Protein AF-A0A3M6TYZ8-F1 (afdb_monomer)

Sequence (115 aa):
MNKAIPEFYMRFMVENSKDQGKLFRAAKKLLTTENKLSFLDHVDKDKLTNETAELMKFLDAMEIHVNETHSNISLGFEQRPESFYPLTKSDVCALIQKSAKKSCMLDPMPTSLVT

Radius of gyration: 25.7 Å; Cα contacts (8 Å, |Δi|>4): 14; chains: 1; bounding box: 47×59×53 Å

Structure (mmCIF, N/CA/C/O backbone):
data_AF-A0A3M6TYZ8-F1
#
_entry.id   AF-A0A3M6TYZ8-F1
#
loop_
_atom_site.group_PDB
_atom_site.id
_atom_site.type_symbol
_atom_site.label_atom_id
_atom_site.label_alt_id
_atom_site.label_comp_id
_atom_site.label_asym_id
_atom_site.label_entity_id
_atom_site.label_seq_id
_atom_site.pdbx_PDB_ins_code
_atom_site.Cartn_x
_atom_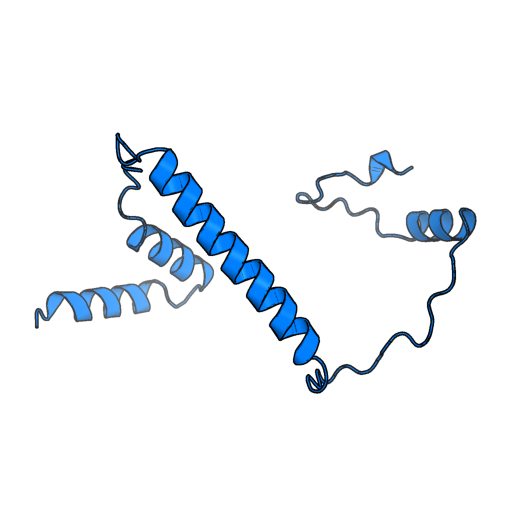site.Cartn_y
_atom_site.Cartn_z
_atom_site.occupancy
_atom_site.B_iso_or_equiv
_atom_site.auth_seq_id
_atom_site.auth_comp_id
_atom_site.auth_asym_id
_atom_site.auth_atom_id
_atom_site.pdbx_PDB_model_num
ATOM 1 N N . MET A 1 1 ? -10.746 33.005 -13.329 1.00 57.75 1 MET A N 1
ATOM 2 C CA . MET A 1 1 ? -10.605 31.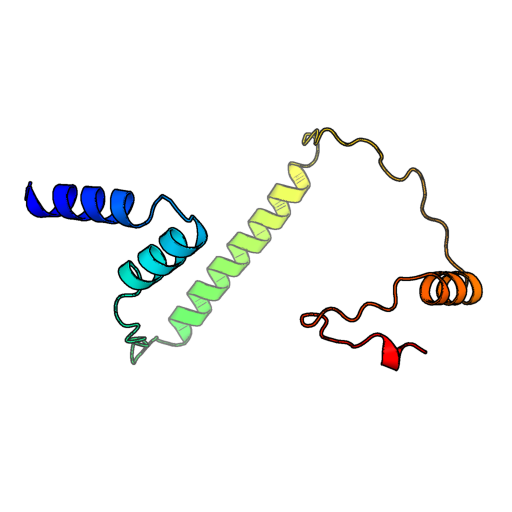674 -12.695 1.00 57.75 1 MET A CA 1
ATOM 3 C C . MET A 1 1 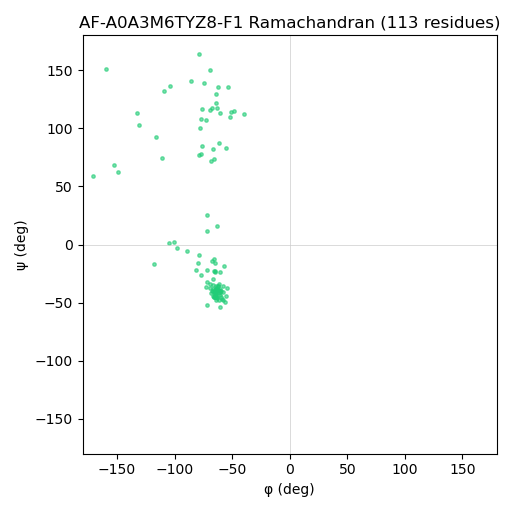? -11.955 31.301 -12.099 1.00 57.75 1 MET A C 1
ATOM 5 O O . MET A 1 1 ? -12.522 32.121 -11.386 1.00 57.75 1 MET A O 1
ATOM 9 N N . ASN A 1 2 ? -12.523 30.146 -12.451 1.00 79.06 2 ASN A N 1
ATOM 10 C CA . ASN A 1 2 ? -13.881 29.780 -12.032 1.00 79.06 2 ASN A CA 1
ATOM 11 C C . ASN A 1 2 ? -13.922 29.508 -10.523 1.00 79.06 2 ASN A C 1
ATOM 13 O O . ASN A 1 2 ? -13.307 28.556 -10.048 1.00 79.06 2 ASN A O 1
ATOM 17 N N . LYS A 1 3 ? -14.666 30.331 -9.775 1.00 83.75 3 LYS A N 1
ATOM 18 C CA . LYS A 1 3 ? -14.773 30.263 -8.305 1.00 83.75 3 LYS A CA 1
ATOM 19 C C . LYS A 1 3 ? -15.333 28.928 -7.788 1.00 83.75 3 LYS A C 1
ATOM 21 O O . LYS A 1 3 ? -15.035 28.521 -6.670 1.00 83.75 3 LYS A O 1
ATOM 26 N N . ALA A 1 4 ? -16.080 28.220 -8.632 1.00 83.31 4 ALA A N 1
ATOM 27 C CA . ALA A 1 4 ? -16.673 26.926 -8.315 1.00 83.31 4 ALA A CA 1
ATOM 28 C C . ALA A 1 4 ? -15.635 25.838 -7.983 1.00 83.31 4 ALA A C 1
ATOM 30 O O . ALA A 1 4 ? -15.891 24.989 -7.135 1.00 83.31 4 ALA A O 1
ATOM 31 N N . ILE A 1 5 ? -14.455 25.870 -8.617 1.00 84.38 5 ILE A N 1
ATOM 32 C CA . ILE A 1 5 ? -13.436 24.827 -8.435 1.00 84.38 5 ILE A CA 1
ATOM 33 C C . ILE A 1 5 ? -12.782 24.928 -7.042 1.00 84.38 5 ILE A C 1
ATOM 35 O O . ILE A 1 5 ? -12.804 23.936 -6.313 1.00 84.38 5 ILE A O 1
ATOM 39 N N . PRO A 1 6 ? -12.263 26.095 -6.604 1.00 90.06 6 PRO A N 1
ATOM 40 C CA . PRO A 1 6 ? -11.760 26.252 -5.238 1.00 90.06 6 PRO A CA 1
ATOM 41 C C . PRO A 1 6 ? -12.808 25.954 -4.159 1.00 90.06 6 PRO A C 1
ATOM 43 O O . PRO A 1 6 ? -12.496 25.299 -3.166 1.00 90.06 6 PRO A O 1
ATOM 46 N N . GLU A 1 7 ? -14.056 26.396 -4.353 1.00 94.56 7 GLU A N 1
ATOM 47 C CA . GLU A 1 7 ? -15.137 26.160 -3.386 1.00 94.56 7 GLU A CA 1
ATOM 48 C C . GLU A 1 7 ? -15.467 24.669 -3.234 1.00 94.56 7 GLU A C 1
ATOM 50 O O . GLU A 1 7 ? -15.694 24.205 -2.114 1.00 94.56 7 GLU A O 1
ATOM 55 N N . PHE A 1 8 ? -15.439 23.906 -4.330 1.00 93.31 8 PHE A N 1
ATOM 56 C CA . PHE A 1 8 ? -15.613 22.457 -4.294 1.00 93.31 8 PHE A CA 1
ATOM 57 C C . PHE A 1 8 ? -14.523 21.776 -3.460 1.00 93.31 8 PHE A C 1
ATOM 59 O O . PHE A 1 8 ? -14.841 21.051 -2.518 1.00 93.31 8 PHE A O 1
ATOM 66 N N . TYR A 1 9 ? -13.245 22.038 -3.759 1.00 92.94 9 TYR A N 1
ATOM 67 C CA . TYR A 1 9 ? -12.136 21.398 -3.045 1.00 92.94 9 TYR A CA 1
ATOM 68 C C . TYR A 1 9 ? -12.104 21.783 -1.565 1.00 92.94 9 TYR A C 1
ATOM 70 O O . TYR A 1 9 ? -11.826 20.940 -0.715 1.00 92.94 9 TYR A O 1
ATOM 78 N N . MET A 1 10 ? -12.453 23.027 -1.235 1.00 94.00 10 MET A N 1
ATOM 79 C CA . MET A 1 10 ? -12.553 23.466 0.154 1.00 94.00 10 MET A CA 1
ATOM 80 C C . MET A 1 10 ? -13.617 22.670 0.925 1.00 94.00 10 MET A C 1
ATOM 82 O O . MET A 1 10 ? -13.330 22.156 2.006 1.00 94.00 10 MET A O 1
ATOM 86 N N . ARG A 1 11 ? -14.822 22.505 0.362 1.00 94.62 11 ARG A N 1
ATOM 87 C CA . ARG A 1 11 ? -15.886 21.692 0.983 1.00 94.62 11 ARG A CA 1
ATOM 88 C C . ARG A 1 11 ? -15.491 20.222 1.076 1.00 94.62 11 ARG A C 1
ATOM 90 O O . ARG A 1 11 ? -15.601 19.627 2.144 1.00 94.62 11 ARG A O 1
ATOM 97 N N . PHE A 1 12 ? -14.935 19.676 -0.002 1.00 94.44 12 PHE A N 1
ATOM 98 C CA . PHE A 1 12 ? -14.447 18.302 -0.060 1.00 94.44 12 PHE A CA 1
ATOM 99 C C . PHE A 1 12 ? -13.431 18.002 1.053 1.00 94.44 12 PHE A C 1
ATOM 101 O O . PHE A 1 12 ? -13.530 16.974 1.725 1.00 94.44 12 PHE A O 1
ATOM 108 N N . MET A 1 13 ? -12.481 18.910 1.292 1.00 93.06 13 MET A N 1
ATOM 109 C CA . MET A 1 13 ? -11.493 18.758 2.360 1.00 93.06 13 MET A CA 1
ATOM 110 C C . MET A 1 13 ? -12.145 18.814 3.743 1.00 93.06 13 MET A C 1
ATOM 112 O O . MET A 1 13 ? -11.861 17.959 4.577 1.00 93.06 13 MET A O 1
ATOM 116 N N . VAL A 1 14 ? -13.055 19.761 3.992 1.00 95.19 14 VAL A N 1
ATOM 117 C CA . VAL A 1 14 ? -13.755 19.889 5.286 1.00 95.19 14 VAL A CA 1
ATOM 118 C C . VAL A 1 14 ? -14.609 18.655 5.608 1.00 95.19 14 VAL A C 1
ATOM 120 O O . VAL A 1 14 ? -14.628 18.195 6.749 1.00 95.19 14 VAL A O 1
ATOM 123 N N . GLU A 1 15 ? -15.285 18.077 4.616 1.00 94.75 15 GLU A N 1
ATOM 124 C CA . GLU A 1 15 ? -16.167 16.911 4.786 1.00 94.75 15 GLU A CA 1
ATOM 125 C C . GLU A 1 15 ? -15.416 15.596 5.060 1.00 94.75 15 GLU A C 1
ATOM 127 O O . GLU A 1 15 ? -15.987 14.636 5.604 1.00 94.75 15 GLU A O 1
ATOM 132 N N . ASN A 1 16 ? -14.139 15.527 4.676 1.00 94.81 16 ASN A N 1
ATOM 133 C CA . ASN A 1 16 ? -13.357 14.294 4.707 1.00 94.81 16 ASN A CA 1
ATOM 134 C C . ASN A 1 16 ? -12.133 14.343 5.637 1.00 94.81 16 ASN A C 1
ATOM 136 O O . ASN A 1 16 ? -11.648 13.283 6.015 1.00 94.81 16 ASN A O 1
ATOM 140 N N . SER A 1 17 ? -11.670 15.518 6.074 1.00 92.31 17 SER A N 1
ATOM 141 C CA . SER A 1 17 ? -10.427 15.689 6.853 1.00 92.31 17 SER A CA 1
ATOM 142 C C . SER A 1 17 ? -10.420 15.052 8.242 1.00 92.31 17 SER A C 1
ATOM 144 O O . SER A 1 17 ? -9.348 14.768 8.769 1.00 92.31 17 SER A O 1
ATOM 146 N N . LYS A 1 18 ? -11.592 14.807 8.841 1.00 94.50 18 LYS A N 1
ATOM 147 C CA . LYS A 1 18 ? -11.703 14.216 10.187 1.00 94.50 18 LYS A CA 1
ATOM 148 C C . LYS A 1 18 ? -11.199 12.770 10.265 1.00 94.50 18 LYS A C 1
ATOM 150 O O . LYS A 1 18 ? -10.860 12.311 11.348 1.00 94.50 18 LYS A O 1
ATOM 155 N N . ASP A 1 19 ? -11.172 12.057 9.139 1.00 94.94 19 ASP A N 1
AT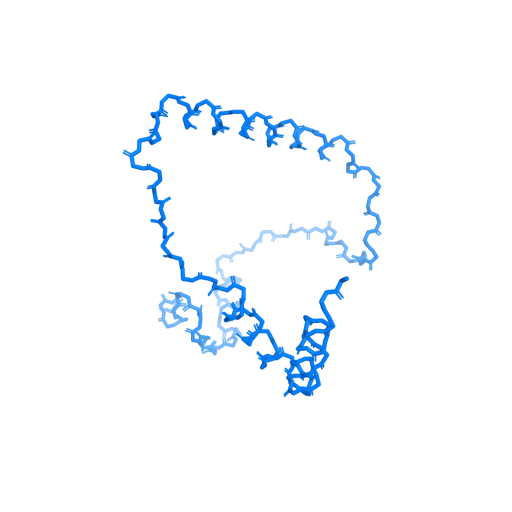OM 156 C CA . ASP A 1 19 ? -10.674 10.685 9.033 1.00 94.94 19 ASP A CA 1
ATOM 157 C C . ASP A 1 19 ? -9.746 10.598 7.817 1.00 94.94 19 ASP A C 1
ATOM 159 O O . ASP A 1 19 ? -10.176 10.709 6.667 1.00 94.94 19 ASP A O 1
ATOM 163 N N . GLN A 1 20 ? -8.458 10.377 8.073 1.00 91.50 20 GLN A N 1
ATOM 164 C CA . GLN A 1 20 ? -7.434 10.315 7.032 1.00 91.50 20 GLN A CA 1
ATOM 165 C C . GLN A 1 20 ? -7.676 9.170 6.034 1.00 91.50 20 GLN A C 1
ATOM 167 O O . GLN A 1 20 ? -7.444 9.331 4.835 1.00 91.50 20 GLN A O 1
ATOM 172 N N . GLY A 1 21 ? -8.192 8.029 6.494 1.00 92.06 21 GLY A N 1
ATOM 173 C CA . GLY A 1 21 ? -8.555 6.908 5.631 1.00 92.06 21 GLY A CA 1
ATOM 174 C C . GLY A 1 21 ? -9.769 7.226 4.756 1.00 92.06 21 GLY A C 1
ATOM 175 O O . GLY A 1 21 ? -9.805 6.848 3.582 1.00 92.06 21 GLY A O 1
ATOM 176 N N . LYS A 1 22 ? -10.755 7.953 5.294 1.00 95.38 22 LYS A N 1
ATOM 177 C CA . LYS A 1 22 ? -11.902 8.468 4.532 1.00 95.38 22 LYS A CA 1
ATOM 178 C C . LYS A 1 22 ? -11.449 9.469 3.470 1.00 95.38 22 LYS A C 1
ATOM 180 O O . LYS A 1 22 ? -11.837 9.311 2.313 1.00 95.38 22 LYS A O 1
ATOM 185 N N . LEU A 1 23 ? -10.595 10.429 3.833 1.00 95.44 23 LEU A N 1
ATOM 186 C CA . LEU A 1 23 ? -10.024 11.405 2.903 1.00 95.44 23 LEU A CA 1
ATOM 187 C C . LEU A 1 23 ? -9.258 10.723 1.776 1.00 95.44 23 LEU A C 1
ATOM 189 O O . LEU A 1 23 ? -9.509 11.014 0.611 1.00 95.44 23 LEU A O 1
ATOM 193 N N . PHE A 1 24 ? -8.392 9.766 2.105 1.00 93.44 24 PHE A N 1
ATOM 194 C CA . PHE A 1 24 ? -7.639 9.016 1.107 1.00 93.44 24 PHE A CA 1
ATOM 195 C C . PHE A 1 24 ? -8.559 8.273 0.129 1.00 93.44 24 PHE A C 1
ATOM 197 O O . PHE A 1 24 ? -8.384 8.367 -1.084 1.00 93.44 24 PHE A O 1
ATOM 204 N N . ARG A 1 25 ? -9.585 7.570 0.628 1.00 94.12 25 ARG A N 1
ATOM 205 C CA . ARG A 1 25 ? -10.544 6.851 -0.230 1.00 94.12 25 ARG A CA 1
ATOM 206 C C . ARG A 1 25 ? -11.370 7.796 -1.102 1.00 94.12 25 ARG A C 1
ATOM 208 O O . ARG A 1 25 ? -11.598 7.485 -2.269 1.00 94.12 25 ARG A O 1
ATOM 215 N N . ALA A 1 26 ? -11.818 8.925 -0.557 1.00 92.94 26 ALA A N 1
ATOM 216 C CA . ALA A 1 26 ? -12.568 9.931 -1.301 1.00 92.94 26 ALA A CA 1
ATOM 217 C C . ALA A 1 26 ? -11.698 10.581 -2.386 1.00 92.94 26 ALA A C 1
ATOM 219 O O . ALA A 1 26 ? -12.131 10.688 -3.530 1.00 92.94 26 ALA A O 1
ATOM 220 N N . ALA A 1 27 ? -10.455 10.945 -2.054 1.00 92.19 27 ALA A N 1
ATOM 221 C CA . ALA A 1 27 ? -9.505 11.532 -2.994 1.00 92.19 27 ALA A CA 1
ATOM 222 C C . ALA A 1 27 ? -9.141 10.535 -4.095 1.00 92.19 27 ALA A C 1
ATOM 224 O O . ALA A 1 27 ? -9.161 10.882 -5.270 1.00 92.19 27 ALA A O 1
ATOM 225 N N . LYS A 1 28 ? -8.910 9.266 -3.738 1.00 89.50 28 LYS A N 1
ATOM 226 C CA . LYS A 1 28 ? -8.699 8.193 -4.711 1.00 89.50 28 LYS A CA 1
ATOM 227 C C . LYS A 1 28 ? -9.876 8.092 -5.676 1.00 89.50 28 LYS A C 1
ATOM 229 O O . LYS A 1 28 ? -9.652 8.095 -6.876 1.00 89.50 28 LYS A O 1
ATOM 234 N N . LYS A 1 29 ? -11.120 8.054 -5.184 1.00 89.81 29 LYS A N 1
ATOM 235 C CA . LYS A 1 29 ? -12.316 8.023 -6.046 1.00 89.81 29 LYS A CA 1
ATOM 236 C C . LYS A 1 29 ? -12.424 9.257 -6.946 1.00 89.81 29 LYS A C 1
ATOM 238 O O . LYS A 1 29 ? -12.767 9.103 -8.106 1.00 89.81 29 LYS A O 1
ATOM 243 N N . LEU A 1 30 ? -12.102 10.443 -6.429 1.00 88.19 30 LEU A N 1
ATOM 244 C CA . LEU A 1 30 ? -12.116 11.698 -7.187 1.00 88.19 30 LEU A CA 1
ATOM 245 C C . LEU A 1 30 ? -11.072 11.715 -8.315 1.00 88.19 30 LEU A C 1
ATOM 247 O O . LEU A 1 30 ? -11.343 12.223 -9.396 1.00 88.19 30 LEU A O 1
ATOM 251 N N . LEU A 1 31 ? -9.885 11.158 -8.059 1.00 84.44 31 LEU A N 1
ATOM 252 C CA . LEU A 1 31 ? -8.785 11.069 -9.024 1.00 84.44 31 LEU A CA 1
ATOM 253 C C . LEU A 1 31 ? -8.941 9.901 -9.998 1.00 84.44 31 LEU A C 1
ATOM 255 O O . LEU A 1 31 ? -8.370 9.925 -11.087 1.00 84.44 31 LEU A O 1
ATOM 259 N N . THR A 1 32 ? -9.717 8.885 -9.620 1.00 79.19 32 THR A N 1
ATOM 260 C CA . THR A 1 32 ? -10.061 7.784 -10.517 1.00 79.19 32 THR A CA 1
ATOM 261 C C . THR A 1 32 ? -11.146 8.281 -11.467 1.00 79.19 32 THR A C 1
ATOM 263 O O . THR A 1 32 ? -12.327 7.987 -11.309 1.00 79.19 32 THR A O 1
ATOM 266 N N . THR A 1 33 ? -10.731 9.054 -12.469 1.00 60.34 33 THR A N 1
ATOM 267 C CA . THR A 1 33 ? -11.471 9.128 -13.734 1.00 60.34 33 THR A CA 1
ATOM 268 C C . THR A 1 33 ? -11.616 7.688 -14.208 1.00 60.34 33 THR A C 1
ATOM 270 O O . THR A 1 33 ? -10.647 6.942 -14.052 1.00 60.34 33 THR A O 1
ATOM 273 N N . GLU A 1 34 ? -12.799 7.266 -14.676 1.00 59.41 34 GLU A N 1
ATOM 274 C CA . GLU A 1 34 ? -13.006 5.904 -15.178 1.00 59.41 34 GLU A CA 1
ATOM 275 C C . GLU A 1 34 ? -11.772 5.498 -15.973 1.00 59.41 34 GLU A C 1
ATOM 277 O O . GLU A 1 34 ? -11.462 6.116 -16.993 1.00 59.41 34 GLU A O 1
ATOM 282 N N . ASN A 1 35 ? -11.021 4.524 -15.451 1.00 56.09 35 ASN A N 1
ATOM 283 C CA . ASN A 1 35 ? -9.913 3.920 -16.161 1.00 56.09 35 ASN A CA 1
ATOM 284 C C . ASN A 1 35 ? -10.541 3.138 -17.312 1.00 56.09 35 ASN A C 1
ATOM 286 O O . ASN A 1 35 ? -10.556 1.908 -17.321 1.00 56.09 35 ASN A O 1
ATOM 290 N N . LYS A 1 36 ? -11.045 3.852 -18.319 1.00 50.66 36 LYS A N 1
ATOM 291 C CA . LYS A 1 36 ? -10.911 3.408 -19.682 1.00 50.66 36 LYS A CA 1
ATOM 292 C C . LYS A 1 36 ? -9.404 3.377 -19.863 1.00 50.66 36 LYS A C 1
ATOM 294 O O . LYS A 1 36 ? -8.783 4.379 -20.198 1.00 50.66 36 LYS A O 1
ATOM 299 N N . LEU A 1 37 ? -8.814 2.236 -19.504 1.00 49.16 37 LEU A N 1
ATOM 300 C CA . LEU A 1 37 ? -7.533 1.805 -20.018 1.00 49.16 37 LEU A CA 1
ATOM 301 C C . LEU A 1 37 ? -7.733 1.810 -21.529 1.00 49.16 37 LEU A C 1
ATOM 303 O O . LEU A 1 37 ? -8.100 0.805 -22.129 1.00 49.16 37 LEU A O 1
ATOM 307 N N . SER A 1 38 ? -7.591 2.982 -22.141 1.00 52.19 38 SER A N 1
ATOM 308 C CA . SER A 1 38 ? -7.272 3.085 -23.541 1.00 52.19 38 SER A CA 1
ATOM 309 C C . SER A 1 38 ? -5.865 2.529 -23.607 1.00 52.19 38 SER A C 1
ATOM 311 O O . SER A 1 38 ? -4.881 3.267 -23.544 1.00 52.19 38 SER A O 1
ATOM 313 N N . PHE A 1 39 ? -5.769 1.201 -23.655 1.00 48.34 39 PHE A N 1
ATOM 314 C CA . PHE A 1 39 ? -4.677 0.601 -24.380 1.00 48.34 39 PHE A CA 1
ATOM 315 C C . PHE A 1 39 ? -4.688 1.336 -25.715 1.00 48.34 39 PHE A C 1
ATOM 317 O O . PHE A 1 39 ? -5.705 1.363 -26.408 1.00 48.34 39 PHE A O 1
ATOM 324 N N . LEU A 1 40 ? -3.623 2.090 -25.979 1.00 51.66 40 LEU A N 1
ATOM 325 C CA . LEU A 1 40 ? -3.388 2.638 -27.301 1.00 51.66 40 LEU A CA 1
ATOM 326 C C . LEU A 1 40 ? -3.501 1.430 -28.231 1.00 51.66 40 LEU A C 1
ATOM 328 O O . LEU A 1 40 ? -2.659 0.538 -28.153 1.00 51.66 40 LEU A O 1
ATOM 332 N N . ASP A 1 41 ? -4.562 1.369 -29.040 1.00 52.78 41 ASP A N 1
ATOM 333 C CA . ASP A 1 41 ? -4.926 0.217 -29.890 1.00 52.78 41 ASP A CA 1
ATOM 334 C C . ASP A 1 41 ? -3.874 -0.096 -30.982 1.00 52.78 41 ASP A C 1
ATOM 336 O O . ASP A 1 41 ? -4.133 -0.787 -31.959 1.00 52.78 41 ASP A O 1
ATOM 340 N N . HIS A 1 42 ? -2.671 0.452 -30.845 1.00 57.62 42 HIS A N 1
ATOM 341 C CA . HIS A 1 42 ? -1.542 0.368 -31.751 1.00 57.62 42 HIS A CA 1
ATOM 342 C C . HIS A 1 42 ? -0.305 0.972 -31.061 1.00 57.62 42 HIS A C 1
ATOM 344 O O . HIS A 1 42 ? 0.278 1.947 -31.533 1.00 57.62 42 HIS A O 1
ATOM 350 N N . VAL A 1 43 ? 0.113 0.436 -29.908 1.00 58.00 43 VAL A N 1
ATOM 351 C CA . VAL A 1 43 ? 1.497 0.687 -29.481 1.00 58.00 43 VAL A CA 1
ATOM 352 C C . VAL A 1 43 ? 2.390 -0.139 -30.395 1.00 58.00 43 VAL A C 1
ATOM 354 O O . VAL A 1 43 ? 2.410 -1.367 -30.312 1.00 58.00 43 VAL A O 1
ATOM 357 N N . ASP A 1 44 ? 3.073 0.550 -31.305 1.00 68.50 44 ASP A N 1
ATOM 358 C CA . ASP A 1 44 ? 4.130 -0.017 -32.129 1.00 68.50 44 ASP A CA 1
ATOM 359 C C . ASP A 1 44 ? 5.124 -0.742 -31.211 1.00 68.50 44 ASP A C 1
ATOM 361 O O . ASP A 1 44 ? 5.723 -0.129 -30.319 1.00 68.50 44 ASP A O 1
ATOM 365 N N . LYS A 1 45 ? 5.208 -2.070 -31.347 1.00 67.81 45 LYS A N 1
ATOM 366 C CA . LYS A 1 45 ? 5.923 -2.933 -30.392 1.00 67.81 45 LYS A CA 1
ATOM 367 C C . LYS A 1 45 ? 7.381 -2.505 -30.267 1.00 67.81 45 LYS A C 1
ATOM 369 O O . LYS A 1 45 ? 7.915 -2.490 -29.163 1.00 67.81 45 LYS A O 1
ATOM 374 N N . ASP A 1 46 ? 7.962 -2.057 -31.372 1.00 73.31 46 ASP A N 1
ATOM 375 C CA . ASP A 1 46 ? 9.349 -1.614 -31.439 1.00 73.31 46 ASP A CA 1
ATOM 376 C C . ASP A 1 46 ? 9.565 -0.296 -30.680 1.00 73.31 46 ASP A C 1
ATOM 378 O O . ASP A 1 46 ? 10.587 -0.110 -30.016 1.00 73.31 46 ASP A O 1
ATOM 382 N N . LYS A 1 47 ? 8.566 0.598 -30.684 1.00 71.50 47 LYS A N 1
ATOM 383 C CA . LYS A 1 47 ? 8.595 1.844 -29.906 1.00 71.50 47 LYS A CA 1
ATOM 384 C C . LYS A 1 47 ? 8.524 1.564 -28.407 1.00 71.50 47 LYS A C 1
ATOM 386 O O . LYS A 1 47 ? 9.290 2.151 -27.649 1.00 71.50 47 LYS A O 1
ATOM 391 N N . LEU A 1 48 ? 7.671 0.627 -27.985 1.00 71.44 48 LEU A N 1
ATOM 392 C CA . LEU A 1 48 ? 7.581 0.219 -26.580 1.00 71.44 48 LEU A CA 1
ATOM 393 C C . LEU A 1 48 ? 8.868 -0.458 -26.102 1.00 71.44 48 LEU A C 1
ATOM 395 O O . LEU A 1 48 ? 9.357 -0.155 -25.014 1.00 71.44 48 LEU A O 1
ATOM 399 N N . THR A 1 49 ? 9.434 -1.358 -26.908 1.00 71.06 49 THR A N 1
ATOM 400 C CA . THR A 1 49 ? 10.692 -2.034 -26.573 1.00 71.06 49 THR A CA 1
ATOM 401 C C . THR A 1 49 ? 11.839 -1.035 -26.439 1.00 71.06 49 THR A C 1
ATOM 403 O O . THR A 1 49 ? 12.598 -1.125 -25.475 1.00 71.06 49 THR A O 1
ATOM 406 N N . ASN A 1 50 ? 11.925 -0.037 -27.323 1.00 73.44 50 ASN A N 1
ATOM 407 C CA . ASN A 1 50 ? 12.941 1.012 -27.223 1.00 73.44 50 ASN A CA 1
ATOM 408 C C . ASN A 1 50 ? 12.752 1.917 -25.999 1.00 73.44 50 ASN A C 1
ATOM 410 O O . ASN A 1 50 ? 13.721 2.185 -25.295 1.00 73.44 50 ASN A O 1
ATOM 414 N N . GLU A 1 51 ? 11.525 2.351 -25.699 1.00 73.50 51 GLU A N 1
ATOM 415 C CA . GLU A 1 51 ? 11.247 3.165 -24.504 1.00 73.50 51 GLU A CA 1
ATOM 416 C C . GLU A 1 51 ? 11.565 2.398 -23.212 1.00 73.50 51 GLU A C 1
ATOM 418 O O . GLU A 1 51 ? 12.149 2.948 -22.279 1.00 73.50 51 GLU A O 1
ATOM 423 N N . THR A 1 52 ? 11.251 1.101 -23.181 1.00 71.81 52 THR A N 1
ATOM 424 C CA . THR A 1 52 ? 11.569 0.234 -22.039 1.00 71.81 52 THR A CA 1
ATOM 425 C C . THR A 1 52 ? 13.080 0.038 -21.897 1.00 71.81 52 THR A C 1
ATOM 427 O O . THR A 1 52 ? 13.598 0.077 -20.784 1.00 71.81 52 THR A O 1
ATOM 430 N N . ALA A 1 53 ? 13.808 -0.127 -23.005 1.00 73.00 53 ALA A N 1
ATOM 431 C CA . ALA A 1 53 ? 15.264 -0.251 -22.990 1.00 73.00 53 ALA A CA 1
ATOM 432 C C . ALA A 1 53 ? 15.953 1.037 -22.509 1.00 73.00 53 ALA A C 1
ATOM 434 O O . ALA A 1 53 ? 16.902 0.963 -21.735 1.00 73.00 53 ALA A O 1
ATOM 435 N N . GLU A 1 54 ? 15.468 2.213 -22.913 1.00 75.50 54 GLU A N 1
ATOM 436 C CA . GLU A 1 54 ? 15.972 3.502 -22.415 1.00 75.50 54 GLU A CA 1
ATOM 437 C C . GLU A 1 54 ? 15.728 3.678 -20.911 1.00 75.50 54 GLU A C 1
ATOM 439 O O . GLU A 1 54 ? 16.612 4.133 -20.185 1.00 75.50 54 GLU A O 1
ATOM 444 N N . LEU A 1 55 ? 14.568 3.247 -20.411 1.00 71.81 55 LEU A N 1
ATOM 445 C CA . LEU A 1 55 ? 14.273 3.295 -18.980 1.00 71.81 55 LEU A CA 1
ATOM 446 C C . LEU A 1 55 ? 15.168 2.343 -18.172 1.00 71.81 55 LEU A C 1
ATOM 448 O O . LEU A 1 55 ? 15.636 2.714 -17.097 1.00 71.81 55 LEU A O 1
ATOM 452 N N . MET A 1 56 ? 15.469 1.155 -18.705 1.00 74.69 56 MET A N 1
ATOM 453 C CA . MET A 1 56 ? 16.423 0.228 -18.084 1.00 74.69 56 MET A CA 1
ATOM 454 C C . MET A 1 56 ? 17.844 0.803 -18.055 1.00 74.69 56 MET A C 1
ATOM 456 O O . MET A 1 56 ? 18.487 0.753 -17.014 1.00 74.69 56 MET A O 1
ATOM 460 N N . LYS A 1 57 ? 18.304 1.456 -19.133 1.00 74.44 57 LYS A N 1
ATOM 461 C CA . LYS A 1 57 ? 19.608 2.150 -19.143 1.00 74.44 57 LYS A CA 1
ATOM 462 C C . LYS A 1 57 ? 19.686 3.257 -18.091 1.00 74.44 57 LYS A C 1
ATOM 464 O O . LYS A 1 57 ? 20.735 3.458 -17.487 1.00 74.44 57 LYS A O 1
ATOM 469 N N . PHE A 1 58 ? 18.591 3.987 -17.878 1.00 69.62 58 PHE A N 1
ATOM 470 C CA . PHE A 1 58 ? 18.522 5.010 -16.837 1.00 69.62 58 PHE A CA 1
ATOM 471 C C . PHE A 1 58 ? 18.603 4.403 -15.427 1.00 69.62 58 PHE A C 1
ATOM 473 O O . PHE A 1 58 ? 19.285 4.956 -14.565 1.00 69.62 58 PHE A O 1
ATOM 480 N N . LEU A 1 59 ? 17.951 3.259 -15.195 1.00 70.50 59 LEU A N 1
ATOM 481 C CA . LEU A 1 59 ? 18.043 2.527 -13.928 1.00 70.50 59 LEU A CA 1
ATOM 482 C C . LEU A 1 59 ? 19.460 1.992 -13.680 1.00 70.50 59 LEU A C 1
ATOM 484 O O . LEU A 1 59 ? 19.988 2.219 -12.593 1.00 70.50 59 LEU A O 1
ATOM 488 N N . ASP A 1 60 ? 20.102 1.396 -14.689 1.00 68.69 60 ASP A N 1
ATOM 489 C CA . ASP A 1 60 ? 21.493 0.927 -14.600 1.00 68.69 60 ASP A CA 1
ATOM 490 C C . ASP A 1 60 ? 22.458 2.092 -14.301 1.00 68.69 60 ASP A C 1
ATOM 492 O O . ASP A 1 60 ? 23.354 1.983 -13.464 1.00 68.69 60 ASP A O 1
ATOM 496 N N . ALA A 1 61 ? 22.254 3.254 -14.932 1.00 67.75 61 ALA A N 1
ATOM 497 C CA . ALA A 1 61 ? 23.054 4.452 -14.673 1.00 67.75 61 ALA A CA 1
ATOM 498 C C . ALA A 1 61 ? 22.844 5.016 -13.255 1.00 67.75 61 ALA A C 1
ATOM 500 O O . ALA A 1 61 ? 23.783 5.515 -12.633 1.00 67.75 61 ALA A O 1
ATOM 501 N N . MET A 1 62 ? 21.624 4.927 -12.722 1.00 62.59 62 MET A N 1
ATOM 502 C CA . MET A 1 62 ? 21.317 5.346 -11.355 1.00 62.59 62 MET A CA 1
ATOM 503 C C . MET A 1 62 ? 21.890 4.372 -10.316 1.00 62.59 62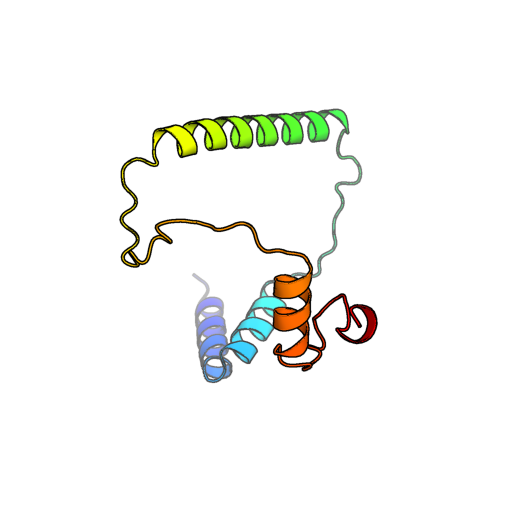 MET A C 1
ATOM 505 O O . MET A 1 62 ? 22.381 4.824 -9.285 1.00 62.59 62 MET A O 1
ATOM 509 N N . GLU A 1 63 ? 21.890 3.064 -10.589 1.00 58.84 63 GLU A N 1
ATOM 510 C CA . GLU A 1 63 ? 22.538 2.051 -9.742 1.0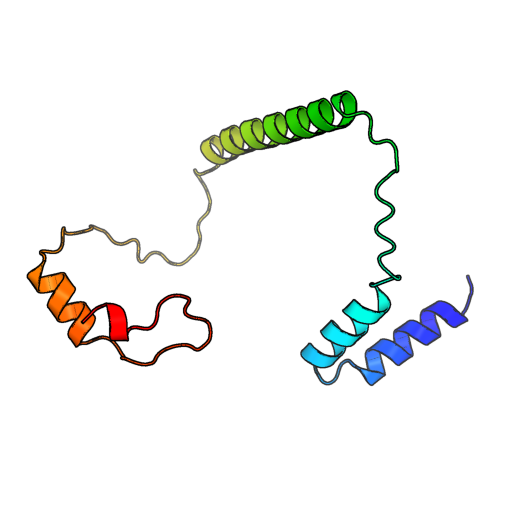0 58.84 63 GLU A CA 1
ATOM 511 C C . GLU A 1 63 ? 24.047 2.317 -9.603 1.00 58.84 63 GLU A C 1
ATOM 513 O O . GLU A 1 63 ? 24.589 2.265 -8.497 1.00 58.84 63 GL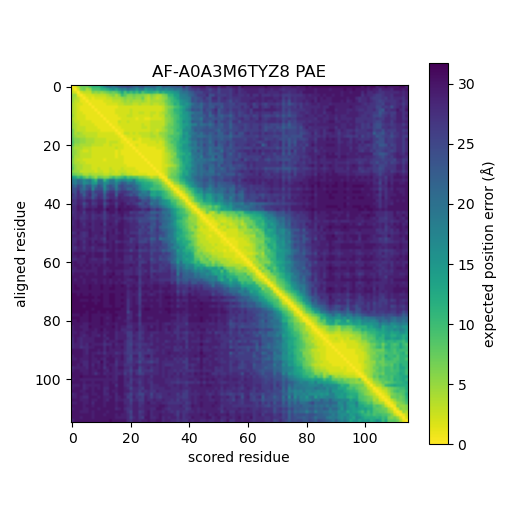U A O 1
ATOM 518 N N . ILE A 1 64 ? 24.705 2.731 -10.691 1.00 55.97 64 ILE A N 1
ATOM 519 C CA . ILE A 1 64 ? 26.113 3.159 -10.677 1.00 55.97 64 ILE A CA 1
ATOM 520 C C . ILE A 1 64 ? 26.306 4.408 -9.799 1.00 55.97 64 ILE A C 1
ATOM 522 O O . ILE A 1 64 ? 27.214 4.446 -8.967 1.00 55.97 64 ILE A O 1
ATOM 526 N N . HIS A 1 65 ? 25.433 5.413 -9.917 1.00 52.88 65 HIS A N 1
ATOM 527 C CA . HIS A 1 65 ? 25.580 6.673 -9.180 1.00 52.88 65 HIS A CA 1
ATOM 528 C C . HIS A 1 65 ? 25.281 6.538 -7.677 1.00 52.88 65 HIS A C 1
ATOM 530 O O . HIS A 1 65 ? 25.899 7.195 -6.836 1.00 52.88 65 HIS A O 1
ATOM 536 N N . VAL A 1 66 ? 24.361 5.645 -7.311 1.00 54.66 66 VAL A N 1
ATOM 537 C CA . VAL A 1 66 ? 24.053 5.324 -5.913 1.00 54.66 66 VAL A CA 1
ATOM 538 C C . VAL A 1 66 ? 25.264 4.667 -5.238 1.00 54.66 66 VAL A C 1
ATOM 540 O O . VAL A 1 66 ? 25.630 5.065 -4.131 1.00 54.66 66 VAL A O 1
ATOM 543 N N . ASN A 1 67 ? 25.974 3.771 -5.932 1.00 50.88 67 ASN A N 1
ATOM 544 C CA . ASN A 1 67 ? 27.171 3.118 -5.395 1.00 50.88 67 ASN A CA 1
ATOM 545 C C . ASN A 1 67 ? 28.357 4.084 -5.179 1.00 50.88 67 ASN A C 1
ATOM 547 O O . ASN A 1 67 ? 29.145 3.891 -4.254 1.00 50.88 67 ASN A O 1
ATOM 551 N N . GLU A 1 68 ? 28.463 5.155 -5.973 1.00 52.22 68 GLU A N 1
ATOM 552 C CA . GLU A 1 68 ? 29.482 6.206 -5.800 1.00 52.22 68 GLU A CA 1
ATOM 553 C C . GLU A 1 68 ? 29.163 7.181 -4.646 1.00 52.22 68 GLU A C 1
ATOM 555 O O . GLU A 1 68 ? 30.071 7.742 -4.030 1.00 52.22 68 GLU A O 1
ATOM 560 N N . THR A 1 69 ? 27.883 7.360 -4.297 1.00 49.66 69 THR A N 1
ATOM 561 C CA . THR A 1 69 ? 27.433 8.409 -3.354 1.00 49.66 69 THR A CA 1
ATOM 562 C C . THR A 1 69 ? 27.229 7.905 -1.912 1.00 49.66 69 THR A C 1
ATOM 564 O O . THR A 1 69 ? 26.970 8.688 -0.996 1.00 49.66 69 THR A O 1
ATOM 567 N N . HIS A 1 70 ? 27.398 6.606 -1.646 1.00 49.22 70 HIS A N 1
ATOM 568 C CA . HIS A 1 70 ? 27.149 6.007 -0.325 1.00 49.22 70 HIS A CA 1
ATOM 569 C C . HIS A 1 70 ? 28.169 6.335 0.782 1.00 49.22 70 HIS A C 1
ATOM 571 O O . HIS A 1 70 ? 28.105 5.755 1.865 1.00 49.22 70 HIS A O 1
ATOM 577 N N . SER A 1 71 ? 29.068 7.300 0.592 1.00 52.94 71 SER A N 1
ATOM 578 C CA . SER A 1 71 ? 29.993 7.705 1.656 1.00 52.94 71 SER A CA 1
ATOM 579 C C . SER A 1 71 ? 29.383 8.627 2.725 1.00 52.94 71 SER A C 1
ATOM 581 O O . SER A 1 71 ? 30.033 8.818 3.746 1.00 52.94 71 SER A O 1
ATOM 583 N N . ASN A 1 72 ? 28.160 9.169 2.578 1.00 52.59 72 ASN A N 1
ATOM 584 C CA . ASN A 1 72 ? 27.612 10.118 3.569 1.00 52.59 72 ASN A CA 1
ATOM 585 C C . ASN A 1 72 ? 26.077 10.098 3.737 1.00 52.59 72 ASN A C 1
ATOM 587 O O . ASN A 1 72 ? 25.412 11.113 3.539 1.00 52.59 72 ASN A O 1
ATOM 591 N N . ILE A 1 73 ? 25.490 8.980 4.176 1.00 47.66 73 ILE A N 1
ATOM 592 C CA . ILE A 1 73 ? 24.149 9.008 4.793 1.00 47.66 73 ILE A CA 1
ATOM 593 C C . ILE A 1 73 ? 24.288 8.564 6.249 1.00 47.66 73 ILE A C 1
ATOM 595 O O . ILE A 1 73 ? 24.247 7.378 6.563 1.00 47.66 73 ILE A O 1
ATOM 599 N N . SER A 1 74 ? 24.461 9.538 7.147 1.00 51.84 74 SER A N 1
ATOM 600 C CA . SER A 1 74 ? 24.323 9.326 8.590 1.00 51.84 74 SER A CA 1
ATOM 601 C C . SER A 1 74 ? 22.831 9.244 8.926 1.00 51.84 74 SER A C 1
ATOM 603 O O . SER A 1 74 ? 22.174 10.234 9.243 1.00 51.84 74 SER A O 1
ATOM 605 N N . LEU A 1 75 ? 22.270 8.045 8.778 1.00 50.62 75 LEU A N 1
ATOM 606 C CA . LEU A 1 75 ? 21.003 7.675 9.397 1.00 50.62 75 LEU A CA 1
ATOM 607 C C . LEU A 1 75 ? 21.298 7.384 10.869 1.00 50.62 75 LEU A C 1
ATOM 609 O O . LEU A 1 75 ? 21.943 6.391 11.194 1.00 50.62 75 LEU A O 1
ATOM 613 N N . GLY A 1 76 ? 20.857 8.283 11.749 1.00 53.09 76 GLY A N 1
ATOM 614 C CA . GLY A 1 76 ? 21.028 8.197 13.198 1.00 53.09 76 GLY A CA 1
ATOM 615 C C . GLY A 1 76 ? 20.271 7.029 13.831 1.00 53.09 76 GLY A C 1
ATOM 616 O O . GLY A 1 76 ? 19.272 7.248 14.501 1.00 53.09 76 GLY A O 1
ATOM 617 N N . PHE A 1 77 ? 20.772 5.812 13.624 1.00 52.28 77 PHE A N 1
ATOM 618 C CA . PHE A 1 77 ? 20.506 4.595 14.391 1.00 52.28 77 PHE A CA 1
ATOM 619 C C . PHE A 1 77 ? 21.726 3.670 14.261 1.00 52.28 77 PHE A C 1
ATOM 621 O O . PHE A 1 77 ? 21.670 2.617 13.630 1.00 52.28 77 PHE A O 1
ATOM 628 N N . GLU A 1 78 ? 22.859 4.053 14.851 1.00 57.56 78 GLU A N 1
ATOM 629 C CA . GLU A 1 78 ? 23.990 3.132 15.000 1.00 57.56 78 GLU A CA 1
ATOM 630 C C . GLU A 1 78 ? 23.751 2.182 16.183 1.00 57.56 78 GLU A C 1
ATOM 632 O O . GLU A 1 78 ? 24.326 2.306 17.257 1.00 57.56 78 GLU A O 1
ATOM 637 N N . GLN A 1 79 ? 22.897 1.185 15.973 1.00 61.69 79 GLN A N 1
ATOM 638 C CA . GLN A 1 79 ? 23.245 -0.162 16.417 1.00 61.69 79 GLN A CA 1
ATOM 639 C C . GLN A 1 79 ? 23.485 -0.972 15.158 1.00 61.69 79 GLN A C 1
ATOM 641 O O . GLN A 1 79 ? 22.655 -1.759 14.708 1.00 61.69 79 GLN A O 1
ATOM 646 N N . ARG A 1 80 ? 24.634 -0.703 14.538 1.00 63.50 80 ARG A N 1
ATOM 647 C CA . ARG A 1 80 ? 25.149 -1.566 13.490 1.00 63.50 80 ARG A CA 1
ATOM 648 C C . ARG A 1 80 ? 25.439 -2.918 14.151 1.00 63.50 80 ARG A C 1
ATOM 650 O O . ARG A 1 80 ? 26.202 -2.937 15.114 1.00 63.50 80 ARG A O 1
ATOM 657 N N . PRO A 1 81 ? 24.845 -4.033 13.698 1.00 65.06 81 PRO A N 1
ATOM 658 C CA . PRO A 1 81 ? 25.230 -5.339 14.210 1.00 65.06 81 PRO A CA 1
ATOM 659 C C . PRO A 1 81 ? 26.717 -5.545 13.902 1.00 65.06 81 PRO A C 1
ATOM 661 O O . PRO A 1 81 ? 27.117 -5.597 12.740 1.00 65.06 81 PRO A O 1
ATOM 664 N N . GLU A 1 82 ? 27.540 -5.591 14.952 1.00 75.62 82 GLU A N 1
ATOM 665 C CA . GLU A 1 82 ? 29.003 -5.685 14.843 1.00 75.62 82 GLU A CA 1
ATOM 666 C C . GLU A 1 82 ? 29.446 -7.010 14.207 1.00 75.62 82 GLU A C 1
ATOM 668 O O . GLU A 1 82 ? 30.530 -7.105 13.636 1.00 75.62 82 GLU A O 1
ATOM 673 N N . SER A 1 83 ? 28.603 -8.042 14.284 1.00 80.88 83 SER A N 1
ATOM 674 C CA . SER A 1 83 ? 28.862 -9.354 13.700 1.00 80.88 83 SER A CA 1
ATOM 675 C C . SER A 1 83 ? 27.571 -10.149 13.509 1.00 80.88 83 SER A C 1
ATOM 677 O O . SER A 1 83 ? 26.602 -9.995 14.255 1.00 80.88 83 SER A O 1
ATOM 679 N N . PHE A 1 84 ? 27.575 -11.026 12.507 1.00 82.19 84 PHE A N 1
ATOM 680 C CA . PHE A 1 84 ? 26.572 -12.071 12.337 1.00 82.19 84 PHE A CA 1
ATOM 681 C C . PHE A 1 84 ? 27.226 -13.415 12.633 1.00 82.19 84 PHE A C 1
ATOM 683 O O . PHE A 1 84 ? 28.297 -13.715 12.106 1.00 82.19 84 PHE A O 1
ATOM 690 N N . TYR A 1 85 ? 26.567 -14.229 13.453 1.00 86.00 85 TYR A N 1
ATOM 691 C CA . TYR A 1 85 ? 27.002 -15.590 13.738 1.00 86.00 85 TYR A CA 1
ATOM 692 C C . TYR A 1 85 ? 26.121 -16.579 12.972 1.00 86.00 85 TYR A C 1
ATOM 694 O O . TYR A 1 85 ? 24.899 -16.398 12.937 1.00 86.00 85 TYR A O 1
ATOM 702 N N . PRO A 1 86 ? 26.703 -17.620 12.353 1.00 88.44 86 PRO A N 1
ATOM 703 C CA . PRO A 1 86 ? 25.917 -18.662 11.715 1.00 88.44 86 PRO A CA 1
ATOM 704 C C . PRO A 1 86 ? 25.087 -19.398 12.771 1.00 88.44 86 PRO A C 1
ATOM 706 O O . PRO A 1 86 ? 25.612 -19.837 13.793 1.00 88.44 86 PRO A O 1
ATOM 709 N N . LEU A 1 87 ? 23.789 -19.539 12.513 1.00 90.38 87 LEU A N 1
ATOM 710 C CA . LEU A 1 87 ? 22.893 -20.322 13.359 1.00 90.38 87 LEU A CA 1
ATOM 711 C C . LEU A 1 87 ? 22.936 -21.793 12.950 1.00 90.38 87 LEU A C 1
ATOM 713 O O . LEU A 1 87 ? 22.946 -22.121 11.761 1.00 90.38 87 LEU A O 1
ATOM 717 N N . THR A 1 88 ? 22.909 -22.693 13.931 1.00 92.62 88 THR A N 1
ATOM 718 C CA . THR A 1 88 ? 22.716 -24.120 13.662 1.00 92.62 88 THR A CA 1
ATOM 719 C C . THR A 1 88 ? 21.241 -24.424 13.398 1.00 92.62 88 THR A C 1
ATOM 721 O O . THR A 1 88 ? 20.343 -23.659 13.757 1.00 92.62 88 THR A O 1
ATOM 724 N N . LYS A 1 89 ? 20.954 -25.599 12.822 1.00 91.81 89 LYS A N 1
ATOM 725 C CA . LYS A 1 89 ? 19.571 -26.074 12.643 1.00 91.81 89 LYS A CA 1
ATOM 726 C C . LYS A 1 89 ? 18.795 -26.098 13.969 1.00 91.81 89 LYS A C 1
ATOM 728 O O . LYS A 1 89 ? 17.617 -25.758 13.990 1.00 91.81 89 LYS A O 1
ATOM 733 N N . SER A 1 90 ? 19.460 -26.468 15.066 1.00 91.31 90 SER A N 1
ATOM 734 C CA . SER A 1 90 ? 18.854 -26.495 16.401 1.00 91.31 90 SER A CA 1
ATOM 735 C C . SER A 1 90 ? 18.447 -25.097 16.870 1.00 91.31 90 SER A C 1
ATOM 737 O O . SER A 1 90 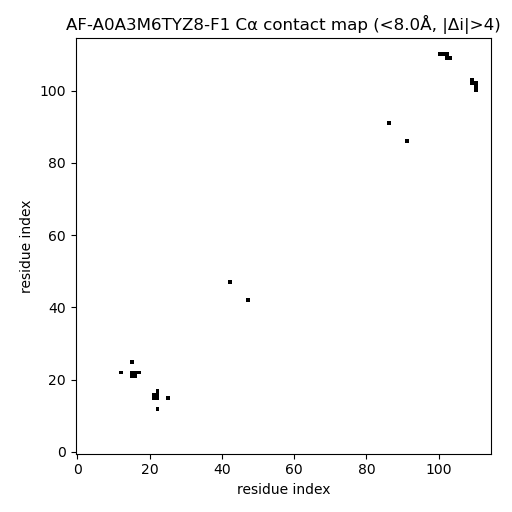? 17.347 -24.923 17.392 1.00 91.31 90 SER A O 1
ATOM 739 N N . ASP A 1 91 ? 19.298 -24.097 16.633 1.00 90.38 91 ASP A N 1
ATOM 740 C CA . ASP A 1 91 ? 19.028 -22.706 17.016 1.00 90.38 91 ASP A CA 1
ATOM 741 C C . ASP A 1 91 ? 17.820 -22.148 16.261 1.00 90.38 91 ASP A C 1
ATOM 743 O O . ASP A 1 91 ? 16.942 -21.522 16.857 1.00 90.38 91 ASP A O 1
ATOM 747 N N . VAL A 1 92 ? 17.727 -22.446 14.961 1.00 87.62 92 VAL A N 1
ATOM 748 C CA . VAL A 1 92 ? 16.586 -22.058 14.121 1.00 87.62 92 VAL A CA 1
ATOM 749 C C . VAL A 1 92 ? 15.297 -22.725 14.608 1.00 87.62 92 VAL A C 1
ATOM 751 O O . VAL A 1 92 ? 14.285 -22.049 14.786 1.00 87.62 92 VAL A O 1
ATOM 754 N N . CYS A 1 93 ? 15.323 -24.031 14.894 1.00 86.31 93 CYS A N 1
ATOM 755 C CA . CYS A 1 93 ? 14.160 -24.742 15.429 1.00 86.31 93 CYS A CA 1
ATOM 756 C C . CYS A 1 93 ? 13.699 -24.164 16.777 1.00 86.31 93 CYS A C 1
ATOM 758 O O . CYS A 1 93 ? 12.502 -23.952 16.979 1.00 86.31 93 CYS A O 1
ATOM 760 N N . ALA A 1 94 ? 14.632 -23.860 17.683 1.00 89.00 94 ALA A N 1
ATOM 761 C CA . ALA A 1 94 ? 14.319 -23.250 18.973 1.00 89.00 94 ALA A CA 1
ATOM 762 C C . ALA A 1 94 ? 13.722 -21.840 18.819 1.00 89.00 94 ALA A C 1
ATOM 764 O O . ALA A 1 94 ? 12.808 -21.472 19.562 1.00 89.00 94 ALA A O 1
ATOM 765 N N . LEU A 1 95 ? 14.203 -21.058 17.848 1.00 86.81 95 LEU A N 1
ATOM 766 C CA . LEU A 1 95 ? 13.669 -19.731 17.542 1.00 86.81 95 LEU A CA 1
ATOM 767 C C . LEU A 1 95 ? 12.227 -19.811 17.024 1.00 86.81 95 LEU A C 1
ATOM 769 O O . LEU A 1 95 ? 11.360 -19.088 17.513 1.00 86.81 95 LEU A O 1
ATOM 773 N N . ILE A 1 96 ? 11.954 -20.736 16.099 1.00 84.12 96 ILE A N 1
ATOM 774 C CA . ILE A 1 96 ? 10.606 -20.987 15.570 1.00 84.12 96 ILE A CA 1
ATOM 775 C C . ILE A 1 96 ? 9.659 -21.403 16.702 1.00 84.12 96 ILE A C 1
ATOM 777 O O . ILE A 1 96 ? 8.563 -20.855 16.814 1.00 84.12 96 ILE A O 1
ATOM 781 N N . GLN A 1 97 ? 10.083 -22.306 17.592 1.00 82.88 97 GLN A N 1
ATOM 782 C CA . GLN A 1 97 ? 9.263 -22.752 18.726 1.00 82.88 97 GLN A CA 1
ATOM 783 C C . GLN A 1 97 ? 8.913 -21.626 19.706 1.00 82.88 97 GLN A C 1
ATOM 785 O O . GLN A 1 97 ? 7.813 -21.620 20.258 1.00 82.88 97 GLN A O 1
ATOM 790 N N . LYS A 1 98 ? 9.838 -20.682 19.923 1.00 83.44 98 LYS A N 1
ATOM 791 C CA . LYS A 1 98 ? 9.637 -19.512 20.795 1.00 83.44 98 LYS A CA 1
ATOM 792 C C . LYS A 1 98 ? 8.838 -18.389 20.129 1.00 83.44 98 LYS A C 1
ATOM 794 O O . LYS A 1 98 ? 8.381 -17.483 20.824 1.00 83.44 98 LYS A O 1
ATOM 799 N N . SER A 1 99 ? 8.693 -18.415 18.806 1.00 78.69 99 SER A N 1
ATOM 800 C CA . SER A 1 99 ? 7.986 -17.374 18.064 1.00 78.69 99 SER A CA 1
ATOM 801 C C . SER A 1 99 ? 6.481 -17.392 18.348 1.00 78.69 99 SER A C 1
ATOM 803 O O . SER A 1 99 ? 5.876 -18.423 18.661 1.00 78.69 99 SER A O 1
ATOM 805 N N . ALA A 1 100 ? 5.852 -16.220 18.258 1.00 74.50 100 ALA A N 1
ATOM 806 C CA . ALA A 1 100 ? 4.411 -16.122 18.405 1.00 74.50 100 ALA A CA 1
ATOM 807 C C . ALA A 1 100 ? 3.736 -16.824 17.221 1.00 74.50 100 ALA A C 1
ATOM 809 O O . ALA A 1 100 ? 3.840 -16.368 16.088 1.00 74.50 100 ALA A O 1
ATOM 810 N N . LYS A 1 101 ? 2.961 -17.880 17.488 1.00 71.62 101 LYS A N 1
ATOM 811 C CA . LYS A 1 101 ? 2.178 -18.625 16.479 1.00 71.62 101 LYS A CA 1
ATOM 812 C C . LYS A 1 101 ? 0.960 -17.848 15.953 1.00 71.62 101 LYS A C 1
ATOM 814 O O . LYS A 1 101 ? -0.056 -18.433 15.584 1.00 71.62 101 LYS A O 1
ATOM 819 N N . LYS A 1 102 ? 1.010 -16.518 16.010 1.00 69.31 102 LYS A N 1
ATOM 820 C CA . LYS A 1 102 ? -0.071 -15.658 15.543 1.00 69.31 102 LYS A CA 1
ATOM 821 C C . LYS A 1 102 ? 0.027 -15.612 14.025 1.00 69.31 102 LYS A C 1
ATOM 823 O O . LYS A 1 102 ? 0.852 -14.888 13.485 1.00 69.31 102 LYS A O 1
ATOM 828 N N . SER A 1 103 ? -0.816 -16.390 13.358 1.00 65.31 103 SER A N 1
ATOM 829 C CA . SER A 1 103 ? -0.984 -16.285 11.913 1.00 65.31 103 SER A CA 1
ATOM 830 C C . SER A 1 103 ? -1.534 -14.895 11.598 1.00 65.31 103 SER A C 1
ATOM 832 O O . SER A 1 103 ? -2.621 -14.532 12.052 1.00 65.31 103 SER A O 1
ATOM 834 N N . CYS A 1 104 ? -0.781 -14.094 10.850 1.00 63.41 104 CYS A N 1
ATOM 835 C CA . CYS A 1 104 ? -1.315 -12.873 10.262 1.00 63.41 104 CYS A CA 1
ATOM 836 C C . CYS A 1 104 ? -2.212 -13.267 9.079 1.00 63.41 104 CYS A C 1
ATOM 838 O O . CYS A 1 104 ? -1.862 -14.155 8.309 1.00 63.41 104 CYS A O 1
ATOM 840 N N . MET A 1 105 ? -3.367 -12.614 8.909 1.00 66.81 105 MET A N 1
ATOM 841 C CA . MET A 1 105 ? -4.249 -12.877 7.757 1.00 66.81 105 MET A CA 1
ATOM 842 C C . MET A 1 105 ? -3.644 -12.435 6.416 1.00 66.81 105 MET A C 1
ATOM 844 O O . MET A 1 105 ? -4.156 -12.801 5.365 1.00 66.81 105 MET A O 1
ATOM 848 N N . LEU A 1 106 ? -2.578 -11.633 6.461 1.00 69.69 106 LEU A N 1
ATOM 849 C CA . LEU A 1 106 ? -1.807 -11.195 5.300 1.00 69.69 106 LEU A CA 1
ATOM 850 C C . LEU A 1 106 ? -0.507 -11.993 5.129 1.00 69.69 106 LEU A C 1
ATOM 852 O O . LEU A 1 106 ? 0.268 -11.673 4.233 1.00 69.69 106 LEU A O 1
ATOM 856 N N . ASP A 1 107 ? -0.243 -12.984 5.988 1.00 64.62 107 ASP A N 1
ATOM 857 C CA . ASP A 1 107 ? 0.908 -13.868 5.819 1.00 64.62 107 ASP A CA 1
ATOM 858 C C . ASP A 1 107 ? 0.603 -14.871 4.696 1.00 64.62 107 ASP A C 1
ATOM 860 O O . ASP A 1 107 ? -0.341 -15.657 4.830 1.00 64.62 107 ASP A O 1
ATOM 864 N N . PRO A 1 108 ? 1.351 -14.854 3.578 1.00 64.19 108 PRO A N 1
ATOM 865 C CA . PRO A 1 108 ? 1.129 -15.789 2.483 1.00 64.19 108 PRO A CA 1
ATOM 866 C C . PRO A 1 108 ? 1.438 -17.245 2.865 1.00 64.19 108 PRO A C 1
ATOM 868 O O . PRO A 1 108 ? 1.057 -18.145 2.117 1.00 64.19 108 PRO A O 1
ATOM 871 N N . MET A 1 109 ? 2.099 -17.501 4.003 1.00 61.34 109 MET A N 1
ATOM 872 C CA . MET A 1 109 ? 2.422 -18.851 4.457 1.00 61.34 109 MET A CA 1
ATOM 873 C C . MET A 1 109 ? 2.032 -19.054 5.933 1.00 61.34 109 MET A C 1
ATOM 875 O O . MET A 1 109 ? 2.753 -18.621 6.830 1.00 61.34 109 MET A O 1
ATOM 879 N N . PRO A 1 110 ? 0.915 -19.743 6.236 1.00 58.94 110 PRO A N 1
ATOM 880 C CA . PRO A 1 110 ? 0.506 -19.968 7.616 1.00 58.94 110 PRO A CA 1
ATOM 881 C C . PRO A 1 110 ? 1.555 -20.786 8.377 1.00 58.94 110 PRO A C 1
ATOM 883 O O . PRO A 1 110 ? 2.040 -21.820 7.911 1.00 58.94 110 PRO A O 1
ATOM 886 N N . THR A 1 111 ? 1.861 -20.346 9.599 1.00 57.06 111 THR A N 1
ATOM 887 C CA . THR A 1 111 ? 2.901 -20.910 10.478 1.00 57.06 111 THR A CA 1
ATOM 888 C C . THR A 1 111 ? 2.710 -22.405 10.778 1.00 57.06 111 THR A C 1
ATOM 890 O O . THR A 1 111 ? 3.657 -23.082 11.165 1.00 57.06 111 THR A O 1
ATOM 893 N N . SER A 1 112 ? 1.506 -22.949 10.564 1.00 57.88 112 SER A N 1
ATOM 894 C CA . SER A 1 112 ? 1.209 -24.380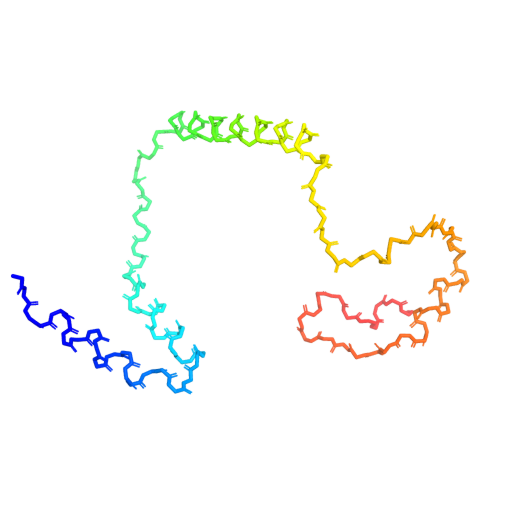 10.709 1.00 57.88 112 SER A CA 1
ATOM 895 C C . SER A 1 112 ? 1.950 -25.279 9.714 1.00 57.88 112 SER A C 1
ATOM 897 O O . SER A 1 112 ? 1.990 -26.484 9.926 1.00 57.88 112 SER A O 1
ATOM 899 N N . LEU A 1 113 ? 2.511 -24.724 8.635 1.00 55.34 113 LEU A N 1
ATOM 900 C CA . LEU A 1 113 ? 3.280 -25.474 7.633 1.00 55.34 113 LEU A CA 1
ATOM 901 C C . LEU A 1 113 ? 4.781 -25.578 7.961 1.00 55.34 113 LEU A C 1
ATOM 903 O O . LEU A 1 113 ? 5.510 -26.248 7.237 1.00 55.34 113 LEU A O 1
ATOM 907 N N . VAL A 1 114 ? 5.251 -24.909 9.021 1.00 56.66 114 VAL A N 1
ATOM 908 C CA . VAL A 1 114 ? 6.677 -24.852 9.415 1.00 56.66 114 VAL A CA 1
ATOM 909 C C . VAL A 1 114 ? 6.974 -25.737 10.642 1.00 56.66 114 VAL A C 1
ATOM 911 O O . VAL A 1 114 ? 8.108 -25.789 11.117 1.00 56.66 114 VAL A O 1
ATOM 914 N N . THR A 1 115 ? 5.961 -26.434 11.165 1.00 47.31 115 THR A N 1
ATOM 915 C CA . THR A 1 115 ? 6.092 -27.443 12.234 1.00 47.31 115 THR A CA 1
ATOM 916 C C . THR A 1 115 ? 6.171 -28.855 11.694 1.00 47.31 115 THR A C 1
ATOM 918 O O . THR A 1 115 ? 5.352 -29.174 10.807 1.00 47.31 115 THR A O 1
#

Organism: Pocillopora damicornis (NCBI:txid46731)

pLDDT: mean 73.15, std 15.66, range [47.31, 95.44]

Secondary structure (DSSP, 8-state):
--THHHHHHHHHHHHHTT-HHHHHHHHHHHH---------TT--HHHHHHHHHHHHHHHHHHHHHHHHHTT----S-----S--PPPPHHHHHHHHHHS-----TT-SS-GGG--

Solvent-accessible surface area (backbone atoms only — not comparable to full-atom values): 7462 Å² total; per-residue (Å²): 130,72,66,66,58,62,53,49,54,53,51,54,46,68,77,25,63,90,38,67,69,54,32,51,53,51,48,50,55,70,69,53,58,82,79,72,74,70,66,66,95,70,68,54,63,68,59,53,54,50,54,51,50,53,51,50,52,52,50,56,52,46,55,55,52,52,70,72,58,68,86,73,76,88,68,94,67,87,75,70,78,91,72,87,77,89,75,51,73,67,56,52,53,53,49,60,71,71,45,81,86,71,67,54,94,84,50,93,67,60,64,80,76,79,110

Foldseek 3Di:
DDPVVVVVVVVLCVVQVVDPVSNVVSVVVVPCPPPPVPPVPDPPVVNVVVVVVVVVVVVVVVVVVCVVPPPDDPPPDPPPPPDDDDDDPVRVVVVLVPDDQDADPPPPDRSVVVD

Mean predicted aligned error: 21.22 Å